Protein AF-A0A6A4B6F5-F1 (afdb_monomer)

Solvent-accessible surface area (backbone atoms only — not comparable to full-atom values): 7842 Å² total; per-residue (Å²): 131,63,64,69,76,72,48,56,75,64,60,43,50,49,46,20,50,76,76,64,70,46,60,62,89,76,58,49,63,67,54,46,49,52,52,54,53,56,70,57,46,68,92,73,78,66,59,68,63,50,56,57,59,50,69,72,48,59,42,55,79,86,51,89,52,69,65,61,27,50,53,51,41,48,51,55,49,47,58,55,30,48,78,68,56,31,47,69,60,34,64,77,74,31,28,50,55,53,48,50,50,55,55,67,18,41,56,59,68,70,54,26,51,54,51,55,54,51,58,69,37,78,90,39,50,57,63,37,70,54,62,74,85,129

Mean predicted aligned error: 8.37 Å

Organism: NCBI:txid129364

Sequence (134 aa):
MPVGACIESRTKRMVARYEFNTAPHLITEEQWIGYFMKANTPSHVDYASVDEAMKKLQMRTTWPEPESRMMNLQADLEAVLDQFNLTEVAFEHEQRRIVKYLANALAPASFKAAIATKLTLHENKRYKNEVVPF

pLDDT: mean 88.61, std 9.03, range [44.53, 96.56]

Foldseek 3Di:
DQLLVVDDPVRLQVCCCPVVVHGSVPQDSVNSVVVVVVVLDDPDQPVVVLVVLLLPQAFDPVDPDPVVSVVVSVVSNLVSCVVRSCNVVCLVPVLLVVVVSSLSRDDDPVVSVVVVVVCVDPVNVCNNVDPDDD

Structure (mmCIF, N/CA/C/O backbone):
data_AF-A0A6A4B6F5-F1
#
_entry.id   AF-A0A6A4B6F5-F1
#
loop_
_atom_site.group_PDB
_atom_site.id
_atom_site.type_symbol
_atom_site.label_atom_id
_atom_site.label_alt_id
_atom_site.label_comp_id
_atom_site.label_asym_id
_atom_site.label_entity_id
_atom_site.label_seq_id
_atom_site.pdbx_PDB_ins_code
_atom_site.Cartn_x
_atom_site.Cartn_y
_atom_site.Cartn_z
_atom_site.occupancy
_atom_site.B_iso_or_equiv
_atom_site.auth_seq_id
_atom_site.auth_comp_id
_atom_site.auth_asym_id
_atom_site.auth_atom_id
_atom_site.pdbx_PDB_model_num
ATOM 1 N N . MET A 1 1 ? 19.874 9.747 -12.572 1.00 76.00 1 MET A N 1
ATOM 2 C CA . MET A 1 1 ? 20.657 8.834 -13.434 1.00 76.00 1 MET A CA 1
ATOM 3 C C . MET A 1 1 ? 19.711 8.349 -14.517 1.00 76.00 1 MET A C 1
ATOM 5 O O . MET A 1 1 ? 18.611 7.973 -14.135 1.00 76.00 1 MET A O 1
ATOM 9 N N . PRO A 1 2 ? 20.053 8.439 -15.811 1.00 86.31 2 PRO A N 1
ATOM 10 C CA . PRO A 1 2 ? 19.132 8.025 -16.864 1.00 86.31 2 PRO A CA 1
ATOM 11 C C . PRO A 1 2 ? 18.906 6.511 -16.805 1.00 86.31 2 PRO A C 1
ATOM 13 O O . PRO A 1 2 ? 19.875 5.745 -16.823 1.00 86.31 2 PRO A O 1
ATOM 16 N N . VAL A 1 3 ? 17.642 6.092 -16.754 1.00 87.31 3 VAL A N 1
ATOM 17 C CA . VAL A 1 3 ? 17.169 4.704 -16.816 1.00 87.31 3 VAL A CA 1
ATOM 18 C C . VAL A 1 3 ? 17.846 3.998 -17.977 1.00 87.31 3 VAL A C 1
ATOM 20 O O . VAL A 1 3 ? 18.410 2.922 -17.793 1.00 87.31 3 VAL A O 1
ATOM 23 N N . GLY A 1 4 ? 17.914 4.650 -19.143 1.00 85.31 4 GLY A N 1
ATOM 24 C CA . GLY A 1 4 ? 18.593 4.119 -20.318 1.00 85.31 4 GLY A CA 1
ATOM 25 C C . GLY A 1 4 ? 20.042 3.671 -20.066 1.00 85.31 4 GLY A C 1
ATOM 26 O O . GLY A 1 4 ? 20.507 2.734 -20.719 1.00 85.31 4 GLY A O 1
ATOM 27 N N . ALA A 1 5 ? 20.772 4.321 -19.158 1.00 88.75 5 ALA A N 1
ATOM 28 C CA . ALA A 1 5 ? 22.157 3.979 -18.817 1.00 88.75 5 ALA A CA 1
ATOM 29 C C . ALA A 1 5 ? 22.271 2.925 -17.702 1.00 88.75 5 ALA A C 1
ATOM 31 O O . ALA A 1 5 ? 23.318 2.296 -17.574 1.00 88.75 5 ALA A O 1
ATOM 32 N N . CYS A 1 6 ? 21.207 2.712 -16.925 1.00 91.69 6 CYS A N 1
ATOM 33 C CA . CYS A 1 6 ? 21.144 1.697 -15.871 1.00 91.69 6 CYS A CA 1
ATOM 34 C C . CYS A 1 6 ? 20.791 0.298 -16.405 1.00 91.69 6 CYS A C 1
ATOM 36 O O . CYS A 1 6 ? 20.964 -0.692 -15.698 1.00 91.69 6 CYS A O 1
ATOM 38 N N . ILE A 1 7 ? 20.284 0.198 -17.638 1.00 91.00 7 ILE A N 1
ATOM 39 C CA . ILE A 1 7 ? 19.880 -1.077 -18.240 1.00 91.00 7 ILE A CA 1
ATOM 40 C C . ILE A 1 7 ? 21.107 -1.815 -18.783 1.00 91.00 7 ILE A C 1
ATOM 42 O O . ILE A 1 7 ? 21.879 -1.277 -19.579 1.00 91.00 7 ILE A O 1
ATOM 46 N N . GLU A 1 8 ? 21.232 -3.094 -18.435 1.00 94.88 8 GLU A N 1
ATOM 47 C CA . GLU A 1 8 ? 22.246 -3.980 -19.003 1.00 94.88 8 GLU A CA 1
ATOM 48 C C . GLU A 1 8 ? 22.195 -3.986 -20.546 1.00 94.88 8 GLU A C 1
ATOM 50 O O . GLU A 1 8 ? 21.131 -4.097 -21.160 1.00 94.88 8 GLU A O 1
ATOM 55 N N . SER A 1 9 ? 23.359 -3.932 -21.202 1.00 92.12 9 SER A N 1
ATOM 56 C CA . SER A 1 9 ? 23.473 -3.819 -22.668 1.00 92.12 9 SER A CA 1
ATOM 57 C C . SER A 1 9 ? 22.729 -4.910 -23.452 1.00 92.12 9 SER A C 1
ATOM 59 O O . SER A 1 9 ? 22.272 -4.672 -24.576 1.00 92.12 9 SER A O 1
ATOM 61 N N . ARG A 1 10 ? 22.612 -6.127 -22.904 1.00 93.69 10 ARG A N 1
ATOM 62 C CA . ARG A 1 10 ? 21.838 -7.212 -23.525 1.00 93.69 10 ARG A CA 1
ATOM 63 C C . ARG A 1 10 ? 20.339 -6.935 -23.438 1.00 93.69 10 ARG A C 1
ATOM 65 O O . ARG A 1 10 ? 19.677 -6.915 -24.475 1.00 93.69 10 ARG A O 1
ATOM 72 N N . THR A 1 11 ? 19.836 -6.663 -22.237 1.00 93.12 11 THR A N 1
ATOM 73 C CA . THR A 1 11 ? 18.430 -6.329 -21.971 1.00 93.12 11 THR A CA 1
ATOM 74 C C . THR A 1 11 ? 17.988 -5.117 -22.782 1.00 93.12 11 THR A C 1
ATOM 76 O O . THR A 1 11 ? 16.966 -5.175 -23.464 1.00 93.12 11 THR A O 1
ATOM 79 N N . LYS A 1 12 ? 18.817 -4.068 -22.836 1.00 93.62 12 LYS A N 1
ATOM 80 C CA . LYS A 1 12 ? 18.544 -2.856 -23.618 1.00 93.62 12 LYS A CA 1
ATOM 81 C C . LYS A 1 12 ? 18.355 -3.155 -25.110 1.00 93.62 12 LYS A C 1
ATOM 83 O O . LYS A 1 12 ? 17.434 -2.637 -25.732 1.00 93.62 12 LYS A O 1
ATOM 88 N N . ARG A 1 13 ? 19.192 -4.028 -25.689 1.00 93.75 13 ARG A N 1
ATOM 89 C CA . ARG A 1 13 ? 19.055 -4.467 -27.093 1.00 93.75 13 ARG A CA 1
ATOM 90 C C . ARG A 1 13 ? 17.818 -5.328 -27.326 1.00 93.75 13 ARG A C 1
ATOM 92 O O . ARG A 1 13 ? 17.195 -5.198 -28.376 1.00 93.75 13 ARG A O 1
ATOM 99 N N . MET A 1 14 ? 17.475 -6.200 -26.380 1.00 95.56 14 MET A N 1
ATOM 100 C CA . MET A 1 14 ? 16.291 -7.054 -26.494 1.00 95.56 14 MET A CA 1
ATOM 101 C C . MET A 1 14 ? 15.005 -6.230 -26.459 1.00 95.56 14 MET A C 1
ATOM 103 O O . MET A 1 14 ? 14.206 -6.346 -27.383 1.00 95.56 14 MET A O 1
ATOM 107 N N . VAL A 1 15 ? 14.849 -5.353 -25.466 1.00 93.94 15 VAL A N 1
ATOM 108 C CA . VAL A 1 15 ? 13.668 -4.484 -25.350 1.00 93.94 15 VAL A CA 1
ATOM 109 C C . VAL A 1 15 ? 13.544 -3.576 -26.575 1.00 93.94 15 VAL A C 1
ATOM 111 O O . VAL A 1 15 ? 12.482 -3.509 -27.185 1.00 93.94 15 VAL A O 1
ATOM 114 N N . ALA A 1 16 ? 14.641 -2.954 -27.024 1.00 93.94 16 ALA A N 1
ATOM 115 C CA . ALA A 1 16 ? 14.607 -2.095 -28.209 1.00 93.94 16 ALA A CA 1
ATOM 116 C C . ALA A 1 16 ? 14.112 -2.825 -29.470 1.00 93.94 16 ALA A C 1
ATOM 118 O O . ALA A 1 16 ? 13.322 -2.277 -30.239 1.00 93.94 16 ALA A O 1
ATOM 119 N N . ARG A 1 17 ? 14.540 -4.080 -29.660 1.00 95.12 17 ARG A N 1
ATOM 120 C CA . ARG A 1 17 ? 14.158 -4.895 -30.817 1.00 95.12 17 ARG A CA 1
ATOM 121 C C . ARG A 1 17 ? 12.721 -5.404 -30.736 1.00 95.12 17 ARG A C 1
ATOM 123 O O . ARG A 1 17 ? 12.027 -5.356 -31.743 1.00 95.12 17 ARG A O 1
ATOM 130 N N . TYR A 1 18 ? 12.313 -5.944 -29.591 1.00 94.88 18 TYR A N 1
ATOM 131 C CA . TYR A 1 18 ? 11.047 -6.674 -29.484 1.00 94.88 18 TYR A CA 1
ATOM 132 C C . TYR A 1 18 ? 9.867 -5.793 -29.069 1.00 94.88 18 TYR A C 1
ATOM 134 O O . TYR A 1 18 ? 8.756 -6.051 -29.514 1.00 94.88 18 TYR A O 1
ATOM 142 N N . GLU A 1 19 ? 10.106 -4.737 -28.290 1.00 93.44 19 GLU A N 1
ATOM 143 C CA . GLU A 1 19 ? 9.041 -3.875 -27.753 1.00 93.44 19 GLU A CA 1
ATOM 144 C C . GLU A 1 19 ? 8.892 -2.581 -28.559 1.00 93.44 19 GLU A C 1
ATOM 146 O O . GLU A 1 19 ? 7.784 -2.126 -28.824 1.00 93.44 19 GLU A O 1
ATOM 151 N N . PHE A 1 20 ? 10.013 -1.998 -28.997 1.00 92.19 20 PHE A N 1
ATOM 152 C CA . PHE A 1 20 ? 10.025 -0.720 -29.722 1.00 92.19 20 PHE A CA 1
ATOM 153 C C . PHE A 1 20 ? 10.297 -0.854 -31.224 1.00 92.19 20 PHE A C 1
ATOM 155 O O . PHE A 1 20 ? 10.179 0.130 -31.952 1.00 92.19 20 PHE A O 1
ATOM 162 N N . ASN A 1 21 ? 10.686 -2.047 -31.689 1.00 94.19 21 ASN A N 1
ATOM 163 C CA . ASN A 1 21 ? 11.081 -2.320 -33.073 1.00 94.19 21 ASN A CA 1
ATOM 164 C C . ASN A 1 21 ? 12.082 -1.284 -33.642 1.00 94.19 21 ASN A C 1
ATOM 166 O O . ASN A 1 21 ? 1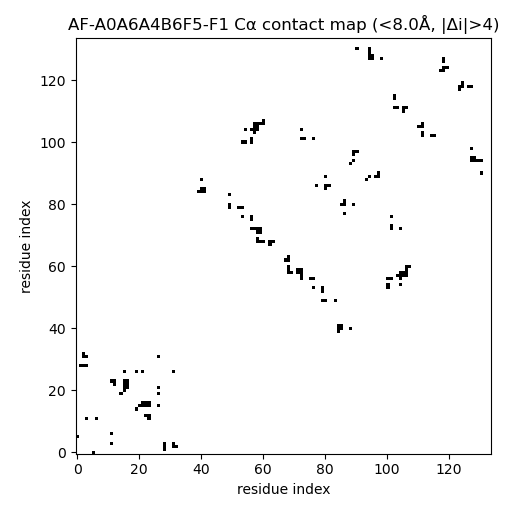1.962 -0.840 -34.783 1.00 94.19 21 ASN A O 1
ATOM 170 N N . THR A 1 22 ? 13.059 -0.861 -32.830 1.00 94.44 22 THR A N 1
ATOM 171 C CA . THR A 1 22 ? 14.025 0.194 -33.184 1.00 94.44 22 THR A CA 1
ATOM 172 C C . THR A 1 22 ? 15.412 -0.048 -32.573 1.00 94.44 22 THR A C 1
ATOM 174 O O . THR A 1 22 ? 15.640 -1.012 -31.838 1.00 94.44 22 THR A O 1
ATOM 177 N N . ALA A 1 23 ? 16.381 0.813 -32.895 1.00 92.94 23 ALA A N 1
ATOM 178 C CA . ALA A 1 23 ? 17.729 0.746 -32.339 1.00 92.94 23 ALA A CA 1
ATOM 179 C C . ALA A 1 23 ? 17.799 1.386 -30.933 1.00 92.94 23 ALA A C 1
ATOM 181 O O . ALA A 1 23 ? 17.199 2.436 -30.711 1.00 92.94 23 ALA A O 1
ATOM 182 N N . PRO A 1 24 ? 18.601 0.846 -29.992 1.00 90.06 24 PRO A N 1
ATOM 183 C CA . PRO A 1 24 ? 18.641 1.328 -28.604 1.00 90.06 24 PRO A CA 1
ATOM 184 C C . PRO A 1 24 ? 18.989 2.808 -28.402 1.00 90.06 24 PRO A C 1
ATOM 186 O O . PRO A 1 24 ? 18.648 3.365 -27.364 1.00 90.06 24 PRO A O 1
ATOM 189 N N . HIS A 1 25 ? 19.714 3.423 -29.341 1.00 90.69 25 HIS A N 1
ATOM 190 C CA . HIS A 1 25 ? 20.129 4.829 -29.275 1.00 90.69 25 HIS A CA 1
ATOM 191 C C . HIS A 1 25 ? 19.054 5.801 -29.787 1.00 90.69 25 HIS A C 1
ATOM 193 O O . HIS A 1 25 ? 19.206 7.004 -29.614 1.00 90.69 25 HIS A O 1
ATOM 199 N N . LEU A 1 26 ? 17.996 5.285 -30.422 1.00 93.81 26 LEU A N 1
ATOM 200 C CA . LEU A 1 26 ? 16.860 6.068 -30.916 1.00 93.81 26 LEU A CA 1
ATOM 201 C C . LEU A 1 26 ? 15.709 6.135 -29.904 1.00 93.81 26 LEU A C 1
ATOM 203 O O . LEU A 1 26 ? 14.765 6.887 -30.112 1.00 93.81 26 LEU A O 1
ATOM 207 N N . ILE A 1 27 ? 15.775 5.340 -28.833 1.00 93.56 27 ILE A N 1
ATOM 208 C CA . ILE A 1 27 ? 14.762 5.315 -27.779 1.00 93.56 27 ILE A CA 1
ATOM 209 C C . ILE A 1 27 ? 15.071 6.437 -26.797 1.00 93.56 27 ILE A C 1
ATOM 211 O O . ILE A 1 27 ? 16.168 6.471 -26.226 1.00 93.56 27 ILE A O 1
ATOM 215 N N . THR A 1 28 ? 14.112 7.342 -26.612 1.00 94.44 28 THR A N 1
ATOM 216 C CA . THR A 1 28 ? 14.258 8.471 -25.691 1.00 94.44 28 THR A CA 1
ATOM 217 C C . THR A 1 28 ? 14.218 8.006 -24.240 1.00 94.44 28 THR A C 1
ATOM 219 O O . THR A 1 28 ? 13.769 6.903 -23.918 1.00 94.44 28 THR A O 1
ATOM 222 N N . GLU A 1 29 ? 14.694 8.856 -23.338 1.00 93.38 29 GLU A N 1
ATOM 223 C CA . GLU A 1 29 ? 14.656 8.558 -21.910 1.00 93.38 29 GLU A CA 1
ATOM 224 C C . GLU 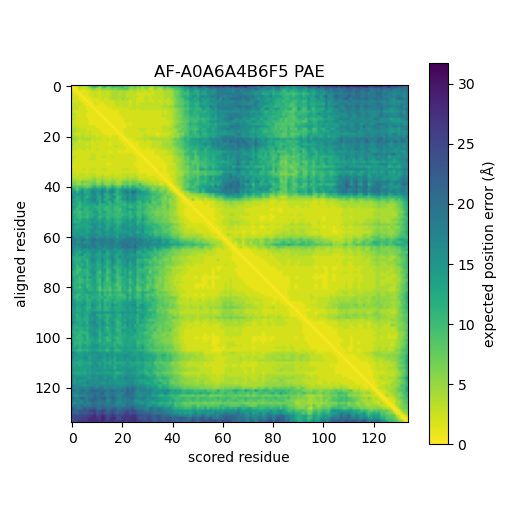A 1 29 ? 13.210 8.415 -21.407 1.00 93.38 29 GLU A C 1
ATOM 226 O O . GLU A 1 29 ? 12.914 7.495 -20.649 1.00 93.38 29 GLU A O 1
ATOM 231 N N . GLU A 1 30 ? 12.279 9.230 -21.908 1.00 93.19 30 GLU A N 1
ATOM 232 C CA . GLU A 1 30 ? 10.853 9.146 -21.570 1.00 93.19 30 GLU A CA 1
ATOM 233 C C . GLU A 1 30 ? 10.232 7.821 -22.021 1.00 93.19 30 GLU A C 1
ATOM 235 O O . GLU A 1 30 ? 9.393 7.258 -21.320 1.00 93.19 30 GLU A O 1
ATOM 240 N N . GLN A 1 31 ? 10.657 7.289 -23.169 1.00 93.12 31 GLN A N 1
ATOM 241 C CA . GLN A 1 31 ? 10.202 5.983 -23.646 1.00 93.12 31 GLN A CA 1
ATOM 242 C C . GLN A 1 31 ? 10.727 4.846 -22.765 1.00 93.12 31 GLN A C 1
ATOM 244 O O . GLN A 1 31 ? 9.971 3.924 -22.449 1.00 93.12 31 GLN A O 1
ATOM 249 N N . TRP A 1 32 ? 11.990 4.917 -22.329 1.00 93.50 32 TRP A N 1
ATOM 250 C CA . TRP A 1 32 ? 12.534 3.962 -21.362 1.00 93.50 32 TRP A CA 1
ATOM 251 C C . TRP A 1 32 ? 11.774 4.016 -20.039 1.00 93.50 32 TRP A C 1
ATOM 253 O O . TRP A 1 32 ? 11.338 2.973 -19.551 1.00 93.50 32 TRP A O 1
ATOM 263 N N . ILE A 1 33 ? 11.565 5.218 -19.497 1.00 91.00 33 ILE A N 1
ATOM 264 C CA . ILE A 1 33 ? 10.787 5.433 -18.274 1.00 91.00 33 ILE A CA 1
ATOM 265 C C . ILE A 1 33 ? 9.385 4.841 -18.439 1.00 91.00 33 ILE A C 1
ATOM 267 O O . ILE A 1 33 ? 8.986 3.998 -17.641 1.00 91.00 33 ILE A O 1
ATOM 271 N N . GLY A 1 34 ? 8.668 5.195 -19.508 1.00 90.69 34 GLY A N 1
ATOM 272 C CA . GLY A 1 34 ? 7.308 4.717 -19.753 1.00 90.69 34 GLY A CA 1
ATOM 273 C C . GLY A 1 34 ? 7.206 3.194 -19.860 1.00 90.69 34 GLY A C 1
ATOM 274 O O . GLY A 1 34 ? 6.286 2.601 -19.299 1.00 90.69 34 GLY A O 1
ATOM 275 N N . TYR A 1 35 ? 8.163 2.539 -20.524 1.00 89.88 35 TYR A N 1
ATOM 276 C CA . TYR A 1 35 ? 8.191 1.078 -20.626 1.00 89.88 35 TYR A CA 1
ATOM 277 C C . TYR A 1 35 ? 8.363 0.402 -19.264 1.00 89.88 35 TYR A C 1
ATOM 279 O O . TYR A 1 35 ? 7.589 -0.493 -18.920 1.00 89.88 35 TYR A O 1
ATOM 287 N N . PHE A 1 36 ? 9.335 0.847 -18.464 1.00 86.75 36 PHE A N 1
ATOM 288 C CA . PHE A 1 36 ? 9.566 0.258 -17.145 1.00 86.75 36 PHE A CA 1
ATOM 289 C C . PHE A 1 36 ? 8.466 0.613 -16.145 1.00 86.75 36 PHE A C 1
ATOM 291 O O . PHE A 1 36 ? 8.083 -0.245 -15.357 1.00 86.75 36 PHE A O 1
ATOM 298 N N . MET A 1 37 ? 7.896 1.819 -16.210 1.00 83.56 37 MET A N 1
ATOM 299 C CA . MET A 1 37 ? 6.737 2.185 -15.391 1.00 83.56 37 MET A CA 1
ATOM 300 C C . MET A 1 37 ? 5.528 1.309 -15.717 1.00 83.56 37 MET A C 1
ATOM 302 O O . MET A 1 37 ? 4.890 0.796 -14.803 1.00 83.56 37 MET A O 1
ATOM 306 N N . LYS A 1 38 ? 5.260 1.058 -17.004 1.00 81.06 38 LYS A N 1
ATOM 307 C CA . LYS A 1 38 ? 4.187 0.149 -17.425 1.00 81.06 38 LYS A CA 1
ATOM 308 C C . LYS A 1 38 ? 4.425 -1.282 -16.941 1.00 81.06 38 LYS A C 1
ATOM 310 O O . LYS A 1 38 ? 3.473 -1.947 -16.554 1.00 81.06 38 LYS A O 1
ATOM 315 N N . ALA A 1 39 ? 5.673 -1.750 -16.952 1.00 76.88 39 ALA A N 1
ATOM 316 C CA . ALA A 1 39 ? 6.033 -3.055 -16.397 1.00 76.88 39 ALA A CA 1
ATOM 317 C C . ALA A 1 39 ? 5.905 -3.106 -14.862 1.00 76.88 39 ALA A C 1
ATOM 319 O O . ALA A 1 39 ? 5.684 -4.180 -14.308 1.00 76.88 39 ALA A O 1
ATOM 320 N N . ASN A 1 40 ? 6.035 -1.961 -14.187 1.00 72.75 40 ASN A N 1
ATOM 321 C CA . ASN A 1 40 ? 5.867 -1.840 -12.742 1.00 72.75 40 ASN A CA 1
ATOM 322 C C . ASN A 1 40 ? 4.390 -1.781 -12.315 1.00 72.75 40 ASN A C 1
ATOM 324 O O . ASN A 1 40 ? 4.073 -2.040 -11.159 1.00 72.75 40 ASN A O 1
ATOM 328 N N . THR A 1 41 ? 3.473 -1.460 -13.233 1.00 67.88 41 THR A N 1
ATOM 329 C CA . THR A 1 41 ? 2.033 -1.548 -12.974 1.00 67.88 41 THR A CA 1
ATOM 330 C C . THR A 1 41 ? 1.578 -3.007 -13.093 1.00 67.88 41 THR A C 1
ATOM 332 O O . THR A 1 41 ? 1.750 -3.611 -14.156 1.00 67.88 41 THR A O 1
ATOM 335 N N . PRO A 1 42 ? 0.963 -3.602 -12.056 1.00 66.81 42 PRO A N 1
ATOM 336 C CA . PRO A 1 42 ? 0.456 -4.963 -12.163 1.00 66.81 42 PRO A CA 1
ATOM 337 C C . PRO A 1 42 ? -0.639 -5.037 -13.235 1.00 66.81 42 PRO A C 1
ATOM 339 O O . PRO A 1 42 ? -1.636 -4.321 -13.174 1.00 66.81 42 PRO A O 1
ATOM 342 N N . SER A 1 43 ? -0.478 -5.928 -14.215 1.00 69.12 43 SER A N 1
ATOM 343 C CA . SER A 1 43 ? -1.485 -6.163 -15.262 1.00 69.12 43 SER A CA 1
ATOM 344 C C . SER A 1 43 ? -2.738 -6.867 -14.732 1.00 69.12 43 SER A C 1
ATOM 346 O O . SER A 1 43 ? -3.824 -6.707 -15.285 1.00 69.12 43 SER A O 1
ATOM 348 N N . HIS A 1 44 ? -2.589 -7.627 -13.647 1.00 76.19 44 HIS A N 1
ATOM 349 C CA . HIS A 1 44 ? -3.669 -8.258 -12.905 1.00 76.19 44 HIS A CA 1
ATOM 350 C C . HIS A 1 44 ? -3.339 -8.219 -11.413 1.00 76.19 44 HIS A C 1
ATOM 352 O O . HIS A 1 44 ? -2.325 -8.768 -10.980 1.00 76.19 44 HIS A O 1
ATOM 358 N N . VAL A 1 45 ? -4.211 -7.596 -10.624 1.00 80.12 45 VAL A N 1
ATOM 359 C CA . VAL A 1 45 ? -4.079 -7.542 -9.168 1.00 80.12 45 VAL A CA 1
ATOM 360 C C . VAL A 1 45 ? -4.966 -8.615 -8.552 1.00 80.12 45 VAL A C 1
ATOM 362 O O . VAL A 1 45 ? -6.192 -8.535 -8.636 1.00 80.12 45 VAL A O 1
ATOM 365 N N . ASP A 1 46 ? -4.363 -9.615 -7.908 1.00 87.19 46 ASP A N 1
ATOM 366 C CA . ASP A 1 46 ? -5.118 -10.561 -7.086 1.00 87.19 46 ASP A CA 1
ATOM 367 C C . ASP A 1 46 ? -5.456 -9.932 -5.729 1.00 87.19 46 ASP A C 1
ATOM 369 O O . ASP A 1 46 ? -4.781 -10.136 -4.716 1.00 87.19 46 ASP A O 1
ATOM 373 N N . TYR A 1 47 ? -6.534 -9.150 -5.712 1.00 88.56 47 TYR A N 1
ATOM 374 C CA . TYR A 1 47 ? -7.012 -8.514 -4.491 1.00 88.56 47 TYR A CA 1
ATOM 375 C C . TYR A 1 47 ? -7.413 -9.514 -3.402 1.00 88.56 47 TYR A C 1
ATOM 377 O O . TYR A 1 47 ? -7.441 -9.111 -2.244 1.00 88.56 47 TYR A O 1
ATOM 385 N N . ALA A 1 48 ? -7.680 -10.789 -3.714 1.00 92.25 48 ALA A N 1
ATOM 386 C CA . ALA A 1 48 ? -7.979 -11.781 -2.681 1.00 92.25 48 ALA A CA 1
ATOM 387 C C . ALA A 1 48 ? -6.737 -12.078 -1.827 1.00 92.25 48 ALA A C 1
ATOM 389 O O . ALA A 1 48 ? -6.822 -12.114 -0.598 1.00 92.25 48 ALA A O 1
ATOM 390 N N . SER A 1 49 ? -5.572 -12.207 -2.467 1.00 92.69 49 SER A N 1
ATOM 391 C CA . SER A 1 49 ? -4.288 -12.353 -1.772 1.00 92.69 49 SER A CA 1
ATOM 392 C C . SER A 1 49 ? -3.924 -11.102 -0.961 1.00 92.69 49 SER A C 1
ATOM 394 O O . SER A 1 49 ? -3.437 -11.216 0.166 1.00 92.69 49 SER A O 1
ATOM 396 N N . VAL A 1 50 ? -4.223 -9.908 -1.487 1.00 93.50 50 VAL A N 1
ATOM 397 C CA . VAL A 1 50 ? -4.033 -8.639 -0.759 1.00 93.50 50 VAL A CA 1
ATOM 398 C C . VAL A 1 50 ? -4.958 -8.569 0.458 1.00 93.50 50 VAL A C 1
ATOM 400 O O . VAL A 1 50 ? -4.501 -8.272 1.560 1.00 93.50 50 VAL A O 1
ATOM 403 N N . ASP A 1 51 ? -6.248 -8.870 0.279 1.00 94.69 51 ASP A N 1
ATOM 404 C CA . ASP A 1 51 ? -7.250 -8.886 1.349 1.00 94.69 51 ASP A CA 1
ATOM 405 C C . ASP A 1 51 ? -6.827 -9.855 2.472 1.00 94.69 51 ASP A C 1
ATOM 407 O O . ASP A 1 51 ? -6.995 -9.541 3.652 1.00 94.69 51 ASP A O 1
ATOM 411 N N . GLU A 1 52 ? -6.243 -11.009 2.127 1.00 95.81 52 GLU A N 1
ATOM 412 C CA . GLU A 1 52 ? -5.726 -11.980 3.097 1.00 95.81 52 GLU A CA 1
ATOM 413 C C . GLU A 1 52 ? -4.503 -11.454 3.860 1.00 95.81 52 GLU A C 1
ATOM 415 O O . GLU A 1 52 ? -4.457 -11.546 5.089 1.00 95.81 52 GLU A O 1
ATOM 420 N N . ALA A 1 53 ? -3.533 -10.853 3.164 1.00 95.19 53 ALA A N 1
ATOM 421 C CA . ALA A 1 53 ? -2.363 -10.250 3.804 1.00 95.19 53 ALA A CA 1
ATOM 422 C C . ALA A 1 53 ? -2.765 -9.122 4.773 1.00 95.19 53 ALA A C 1
ATOM 424 O O . ALA A 1 53 ? -2.265 -9.051 5.899 1.00 95.19 53 ALA A O 1
ATOM 425 N N . MET A 1 54 ? -3.743 -8.305 4.377 1.00 96.25 54 MET A N 1
ATOM 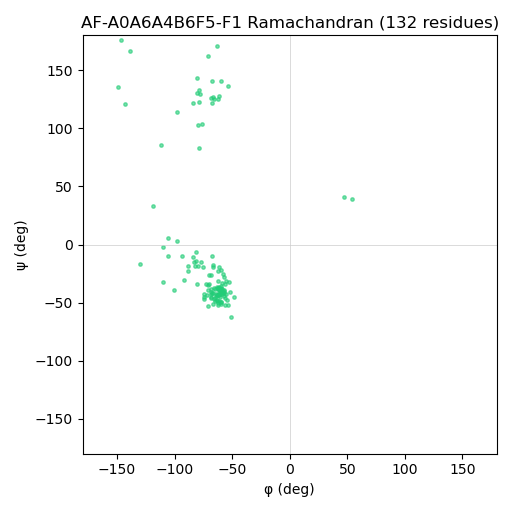426 C CA . MET A 1 54 ? -4.251 -7.175 5.159 1.00 96.25 54 MET A CA 1
ATOM 427 C C . MET A 1 54 ? -4.981 -7.582 6.440 1.00 96.25 54 MET A C 1
ATOM 429 O O . MET A 1 54 ? -5.082 -6.773 7.359 1.00 96.25 54 MET A O 1
ATOM 433 N N . LYS A 1 55 ? -5.446 -8.832 6.576 1.00 94.38 55 LYS A N 1
ATOM 434 C CA . LYS A 1 55 ? -6.031 -9.316 7.843 1.00 94.38 55 LYS A CA 1
ATOM 435 C C . LYS A 1 55 ? -5.038 -9.302 9.005 1.00 94.38 55 LYS A C 1
ATOM 437 O O . LYS A 1 55 ? -5.466 -9.281 10.156 1.00 94.38 55 LYS A O 1
ATOM 442 N N . LYS A 1 56 ? -3.733 -9.330 8.713 1.00 93.62 56 LYS A N 1
ATOM 443 C CA . LYS A 1 56 ? -2.664 -9.254 9.719 1.00 93.62 56 LYS A CA 1
ATOM 444 C C . LYS A 1 56 ? -2.378 -7.820 10.173 1.00 93.62 56 LYS A C 1
ATOM 446 O O . LYS A 1 56 ? -1.700 -7.643 11.180 1.00 93.62 56 LYS A O 1
ATOM 451 N N . LEU A 1 57 ? -2.874 -6.816 9.445 1.00 95.94 57 LEU A N 1
ATOM 452 C CA . LEU A 1 57 ? -2.699 -5.410 9.789 1.00 95.94 57 LEU A CA 1
ATOM 453 C C . LEU A 1 57 ? -3.446 -5.103 11.092 1.00 95.94 57 LEU A C 1
ATOM 455 O O . LEU A 1 57 ? -4.650 -5.344 11.207 1.00 95.94 57 LEU A O 1
ATOM 459 N N . GLN A 1 58 ? -2.736 -4.550 12.072 1.00 94.81 58 GLN A N 1
ATOM 460 C CA . GLN A 1 58 ? -3.310 -4.233 13.374 1.00 94.81 58 GLN A CA 1
ATOM 461 C C . GLN A 1 58 ? -2.628 -3.021 14.003 1.00 94.81 58 GLN A C 1
ATOM 463 O O . GLN A 1 58 ? -1.405 -2.926 14.055 1.00 94.81 58 GLN A O 1
ATOM 468 N N . MET A 1 59 ? -3.432 -2.118 14.561 1.00 95.44 59 MET A N 1
ATOM 469 C CA . MET A 1 59 ? -2.936 -0.957 15.285 1.00 95.44 59 MET A CA 1
ATOM 470 C C . MET A 1 59 ? -2.264 -1.374 16.599 1.00 95.44 59 MET A C 1
ATOM 472 O O . MET A 1 59 ? -2.880 -2.026 17.450 1.00 95.44 59 MET A O 1
ATOM 476 N N . ARG A 1 60 ? -1.016 -0.946 16.807 1.00 93.44 60 ARG A N 1
ATOM 477 C CA . ARG A 1 60 ? -0.273 -1.217 18.045 1.00 93.44 60 ARG A CA 1
ATOM 478 C C . ARG A 1 60 ? -0.751 -0.313 19.174 1.00 93.44 60 ARG A C 1
ATOM 480 O O . ARG A 1 60 ? -0.401 0.855 19.237 1.00 93.44 60 ARG A O 1
ATOM 487 N N . THR A 1 61 ? -1.535 -0.840 20.109 1.00 91.25 61 THR A N 1
ATOM 488 C CA . THR A 1 61 ? -2.068 -0.045 21.234 1.00 91.25 61 THR A CA 1
ATOM 489 C C . THR A 1 61 ? -1.085 0.149 22.387 1.00 91.25 61 THR A C 1
ATOM 491 O O . THR A 1 61 ? -1.407 0.864 23.328 1.00 91.25 61 THR A O 1
ATOM 494 N N . THR A 1 62 ? 0.080 -0.500 22.346 1.00 90.75 62 THR A N 1
ATOM 495 C CA . THR A 1 62 ? 1.105 -0.420 23.398 1.00 90.75 62 THR A CA 1
ATOM 496 C C . THR A 1 62 ? 1.882 0.893 23.376 1.00 90.75 62 THR A C 1
ATOM 498 O O . THR A 1 62 ? 2.509 1.236 24.373 1.00 90.75 62 THR A O 1
ATOM 501 N N . TRP A 1 63 ? 1.854 1.619 22.256 1.00 87.00 63 TRP A N 1
ATOM 502 C CA . TRP A 1 63 ? 2.534 2.902 22.120 1.00 87.00 63 TRP A CA 1
ATOM 503 C C . TRP A 1 63 ? 1.705 4.013 22.786 1.00 87.00 63 TRP A C 1
ATOM 505 O O . TRP A 1 63 ? 0.490 4.070 22.559 1.00 87.00 63 TRP A O 1
ATOM 515 N N . PRO A 1 64 ? 2.325 4.885 23.601 1.00 83.50 64 PRO A N 1
ATOM 516 C CA . PRO A 1 64 ? 1.596 5.903 24.350 1.00 83.50 64 PRO A CA 1
ATOM 517 C C . PRO A 1 64 ? 0.988 6.977 23.438 1.00 83.50 64 PRO A C 1
ATOM 519 O O . PRO A 1 64 ? -0.192 7.319 23.574 1.00 83.50 64 PRO A O 1
ATOM 522 N N . GLU A 1 65 ? 1.756 7.479 22.472 1.00 92.12 65 GLU A N 1
ATOM 523 C CA . GLU A 1 65 ? 1.349 8.602 21.630 1.00 92.12 65 GLU A CA 1
ATOM 524 C C . GLU A 1 65 ? 0.361 8.160 20.529 1.00 92.12 65 GLU A C 1
ATOM 526 O O . GLU A 1 65 ? 0.608 7.182 19.813 1.00 92.12 65 GLU A O 1
ATOM 531 N N . PRO A 1 66 ? -0.790 8.840 20.365 1.00 88.81 66 PRO A N 1
ATOM 532 C CA . PRO A 1 66 ? -1.725 8.590 19.264 1.00 88.81 66 PRO A CA 1
ATOM 533 C C . PRO A 1 66 ? -1.086 8.699 17.874 1.00 88.81 66 PRO A C 1
ATOM 535 O O . PRO A 1 66 ? -1.338 7.850 17.019 1.00 88.81 66 PRO A O 1
ATOM 538 N N . GLU A 1 67 ? -0.245 9.706 17.658 1.00 90.62 67 GLU A N 1
ATOM 539 C CA . GLU A 1 67 ? 0.397 9.993 16.374 1.00 90.62 67 GLU A CA 1
ATOM 540 C C . GLU A 1 67 ? 1.305 8.837 15.962 1.00 90.62 67 GLU A C 1
ATOM 542 O O . GLU A 1 67 ? 1.186 8.310 14.858 1.00 90.62 67 GLU A O 1
ATOM 547 N N . SER A 1 68 ? 2.137 8.367 16.890 1.00 92.69 68 SER A N 1
ATOM 548 C CA . SER A 1 68 ? 3.056 7.257 16.658 1.00 92.69 68 SER A CA 1
ATOM 549 C C . SER A 1 68 ? 2.306 5.961 16.314 1.00 92.69 68 SER A C 1
ATOM 551 O O . SER A 1 68 ? 2.743 5.203 15.446 1.00 92.69 68 SER A O 1
ATOM 553 N N . ARG A 1 69 ? 1.138 5.716 16.930 1.00 93.56 69 ARG A N 1
ATOM 554 C CA . ARG A 1 69 ? 0.274 4.563 16.603 1.00 93.56 69 ARG A CA 1
ATOM 555 C C . ARG A 1 69 ? -0.270 4.627 15.181 1.00 93.56 69 ARG A C 1
ATOM 557 O O . ARG A 1 69 ? -0.295 3.606 14.497 1.00 93.56 69 ARG A O 1
ATOM 564 N N . MET A 1 70 ? -0.700 5.810 14.750 1.00 92.75 70 MET A N 1
ATOM 565 C CA . MET A 1 70 ? -1.233 6.020 13.405 1.00 92.75 70 MET A CA 1
ATOM 566 C C . MET A 1 70 ? -0.135 5.957 12.343 1.00 92.75 70 MET A C 1
ATOM 568 O O . MET A 1 70 ? -0.321 5.272 11.341 1.00 92.75 70 MET A O 1
ATOM 572 N N . MET A 1 71 ? 1.019 6.587 12.585 1.00 92.50 71 MET A N 1
ATOM 573 C CA . MET A 1 71 ? 2.168 6.532 11.673 1.00 92.50 71 MET A CA 1
ATOM 574 C C . MET A 1 71 ? 2.667 5.099 11.484 1.00 92.50 71 MET A C 1
ATOM 576 O O . MET A 1 71 ? 2.924 4.685 10.358 1.00 92.50 71 MET A O 1
ATOM 580 N N . ASN A 1 72 ? 2.759 4.310 12.561 1.00 94.31 72 ASN A N 1
ATOM 581 C CA . ASN A 1 72 ? 3.155 2.910 12.429 1.00 94.31 72 ASN A CA 1
ATOM 582 C C . ASN A 1 72 ? 2.101 2.081 11.682 1.00 94.31 72 ASN A C 1
ATOM 584 O O . ASN A 1 72 ? 2.470 1.288 10.825 1.00 94.31 72 ASN A O 1
ATOM 588 N N . LEU A 1 73 ? 0.808 2.288 11.952 1.00 95.31 73 LEU A N 1
ATOM 589 C CA . LEU A 1 73 ? -0.252 1.591 11.222 1.00 95.31 73 LEU A CA 1
ATOM 590 C C . LEU A 1 73 ? -0.228 1.917 9.719 1.00 95.31 73 LEU A C 1
ATOM 592 O O . LEU A 1 73 ? -0.455 1.032 8.896 1.00 95.31 73 LEU A O 1
ATOM 596 N N . GLN A 1 74 ? 0.043 3.173 9.364 1.00 93.69 74 GLN A N 1
ATOM 597 C CA . GLN A 1 74 ? 0.197 3.593 7.975 1.00 93.69 74 GLN A CA 1
ATOM 598 C C . GLN A 1 74 ? 1.433 2.953 7.329 1.00 93.69 74 GLN A C 1
ATOM 600 O O . GLN A 1 74 ? 1.317 2.387 6.247 1.00 93.69 74 GLN A O 1
ATOM 605 N N . ALA A 1 75 ? 2.583 2.973 8.006 1.00 94.56 75 ALA A N 1
ATOM 606 C CA . ALA A 1 75 ? 3.793 2.327 7.505 1.00 94.56 75 ALA A CA 1
ATOM 607 C C . ALA A 1 75 ? 3.593 0.813 7.301 1.00 94.56 75 ALA A C 1
ATOM 609 O O . ALA A 1 75 ? 4.025 0.263 6.292 1.00 94.56 75 ALA A O 1
ATOM 610 N N . ASP A 1 76 ? 2.890 0.145 8.222 1.00 96.25 76 ASP A N 1
ATOM 611 C CA . ASP A 1 76 ? 2.565 -1.278 8.104 1.00 96.25 76 ASP A 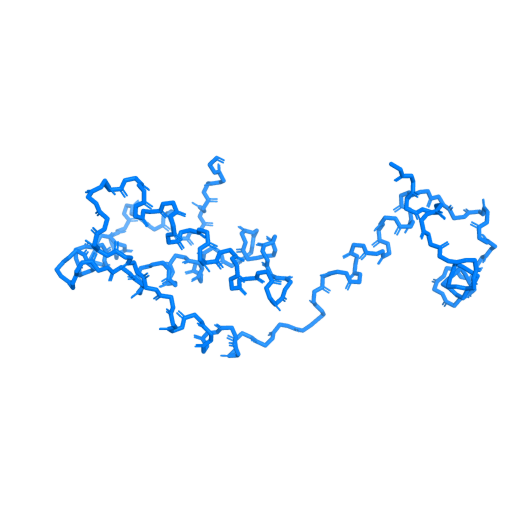CA 1
ATOM 612 C C . ASP A 1 76 ? 1.609 -1.538 6.915 1.00 96.25 76 ASP A C 1
ATOM 614 O O . ASP A 1 76 ? 1.771 -2.532 6.208 1.00 96.25 76 ASP A O 1
ATOM 618 N N . LEU A 1 77 ? 0.641 -0.647 6.648 1.00 95.88 77 LEU A N 1
ATOM 619 C CA . LEU A 1 77 ? -0.228 -0.719 5.463 1.00 95.88 77 LEU A CA 1
ATOM 620 C C . LEU A 1 77 ? 0.587 -0.591 4.167 1.00 95.88 77 LEU A C 1
ATOM 622 O O . LEU A 1 77 ? 0.437 -1.421 3.268 1.00 95.88 77 LEU A O 1
ATOM 626 N N . GLU A 1 78 ? 1.422 0.444 4.067 1.00 94.56 78 GLU A N 1
ATOM 627 C CA . GLU A 1 78 ? 2.265 0.706 2.894 1.00 94.56 78 GLU A CA 1
ATOM 628 C C . GLU A 1 78 ? 3.222 -0.461 2.639 1.00 94.56 78 GLU A C 1
ATOM 630 O O . GLU A 1 78 ? 3.318 -0.930 1.510 1.00 94.56 78 GLU A O 1
ATOM 635 N N . ALA A 1 79 ? 3.828 -1.024 3.690 1.00 95.38 79 ALA A N 1
ATOM 636 C CA . ALA A 1 79 ? 4.697 -2.193 3.580 1.00 95.38 79 ALA A CA 1
ATOM 637 C C . ALA A 1 79 ? 3.971 -3.444 3.055 1.00 95.38 79 ALA A C 1
ATOM 639 O O . ALA A 1 79 ? 4.593 -4.281 2.399 1.00 95.38 79 ALA A O 1
ATOM 640 N N . VAL A 1 80 ? 2.672 -3.605 3.338 1.00 94.94 80 VAL A N 1
ATOM 641 C CA . VAL A 1 80 ? 1.876 -4.685 2.735 1.00 94.94 80 VAL A CA 1
ATOM 642 C C . VAL A 1 80 ? 1.575 -4.366 1.273 1.00 94.94 80 VAL A C 1
ATOM 644 O O . VAL A 1 80 ? 1.742 -5.246 0.440 1.00 94.94 80 VAL A O 1
ATOM 647 N N . LEU A 1 81 ? 1.157 -3.142 0.936 1.00 93.12 81 LEU A N 1
ATOM 648 C CA . LEU A 1 81 ? 0.866 -2.757 -0.455 1.00 93.12 81 LEU A CA 1
ATOM 649 C C . LEU A 1 81 ? 2.099 -2.863 -1.363 1.00 93.12 81 LEU A C 1
ATOM 651 O O . LEU A 1 81 ? 1.978 -3.327 -2.499 1.00 93.12 81 LEU A O 1
ATOM 655 N N . ASP A 1 82 ? 3.270 -2.495 -0.851 1.00 91.81 82 ASP A N 1
ATOM 656 C CA . ASP A 1 82 ? 4.547 -2.546 -1.562 1.00 91.81 82 ASP A CA 1
ATOM 657 C C . ASP A 1 82 ? 4.932 -3.981 -1.954 1.00 91.81 82 ASP A C 1
ATOM 659 O O . ASP A 1 82 ? 5.348 -4.223 -3.082 1.00 91.81 82 ASP A O 1
ATOM 663 N N . GLN A 1 83 ? 4.646 -4.976 -1.102 1.00 91.62 83 GLN A N 1
ATOM 664 C CA . GLN A 1 83 ? 4.859 -6.398 -1.430 1.00 91.62 83 GLN A CA 1
ATOM 665 C C . GLN A 1 83 ? 4.063 -6.871 -2.656 1.00 91.62 83 GLN A C 1
ATOM 667 O O . GLN A 1 83 ? 4.424 -7.874 -3.272 1.00 91.62 83 GLN A O 1
ATOM 672 N N . PHE A 1 84 ? 2.985 -6.167 -3.008 1.00 89.75 84 PHE A N 1
ATOM 673 C CA . PHE A 1 84 ? 2.165 -6.447 -4.186 1.00 89.75 84 PHE A CA 1
ATOM 674 C C . PHE A 1 84 ? 2.387 -5.436 -5.323 1.00 89.75 84 PHE A C 1
ATOM 676 O O . PHE A 1 84 ? 1.681 -5.509 -6.330 1.00 89.75 84 PHE A O 1
ATOM 683 N N . ASN A 1 85 ? 3.344 -4.508 -5.189 1.00 87.50 85 ASN A N 1
ATOM 684 C CA . ASN A 1 85 ? 3.549 -3.369 -6.092 1.00 87.50 85 ASN A CA 1
ATOM 685 C C . ASN A 1 85 ? 2.272 -2.523 -6.279 1.00 87.50 85 ASN A C 1
ATOM 687 O O . ASN A 1 85 ? 1.952 -2.087 -7.386 1.00 87.50 85 ASN A O 1
ATOM 691 N N . LEU A 1 86 ? 1.505 -2.327 -5.200 1.00 89.00 86 LEU A N 1
ATOM 692 C CA . LEU A 1 86 ? 0.201 -1.655 -5.238 1.00 89.00 86 LEU A CA 1
ATOM 693 C C . LEU A 1 86 ? 0.173 -0.283 -4.589 1.00 89.00 86 LEU A C 1
ATOM 695 O O . LEU A 1 86 ? -0.891 0.322 -4.611 1.00 89.00 86 LEU A O 1
ATOM 699 N N . THR A 1 87 ? 1.270 0.206 -4.012 1.00 87.00 87 THR A N 1
ATOM 700 C CA . THR A 1 87 ? 1.273 1.453 -3.233 1.00 87.00 87 THR A CA 1
ATOM 701 C C . THR A 1 87 ? 0.623 2.598 -4.016 1.00 87.00 87 THR A C 1
ATOM 703 O O . THR A 1 87 ? -0.467 3.031 -3.653 1.00 87.00 87 THR A O 1
ATOM 706 N N . GLU A 1 88 ? 1.193 2.989 -5.156 1.00 83.38 88 GLU A N 1
ATOM 707 C CA . GLU A 1 88 ? 0.668 4.085 -5.989 1.00 83.38 88 GLU A CA 1
ATOM 708 C C . GLU A 1 88 ? -0.767 3.821 -6.481 1.00 83.38 88 GLU A C 1
ATOM 710 O O . GLU A 1 88 ? -1.679 4.615 -6.249 1.00 83.38 88 GLU A O 1
ATOM 715 N N . VAL A 1 89 ? -1.004 2.647 -7.081 1.00 84.31 89 VAL A N 1
ATOM 716 C CA . VAL A 1 89 ? -2.314 2.270 -7.647 1.00 84.31 89 VAL A CA 1
ATOM 717 C C . VAL A 1 89 ? -3.410 2.297 -6.582 1.00 84.31 89 VAL A C 1
ATOM 719 O O . VAL A 1 89 ? -4.542 2.706 -6.848 1.00 84.31 89 VAL A O 1
ATOM 722 N N . ALA A 1 90 ? -3.097 1.864 -5.362 1.00 86.69 90 ALA A N 1
ATOM 723 C CA . ALA A 1 90 ? -4.077 1.806 -4.298 1.00 86.69 90 ALA A CA 1
ATOM 724 C C . ALA A 1 90 ? -4.471 3.204 -3.805 1.00 86.69 90 ALA A C 1
ATOM 726 O O . ALA A 1 90 ? -5.655 3.437 -3.545 1.00 86.69 90 ALA A O 1
ATOM 727 N N . PHE A 1 91 ? -3.515 4.132 -3.702 1.00 85.44 91 PHE A N 1
ATOM 728 C CA . PHE A 1 91 ? -3.794 5.517 -3.309 1.00 85.44 91 PHE A CA 1
ATOM 729 C C . PHE A 1 91 ? -4.548 6.291 -4.397 1.00 85.44 91 PHE A C 1
ATOM 731 O O . PHE A 1 91 ? -5.423 7.097 -4.0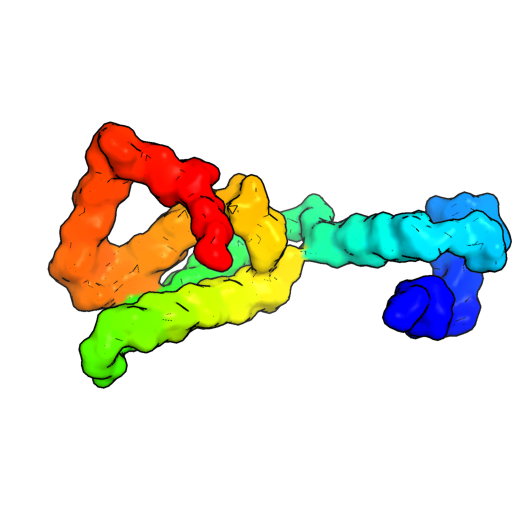69 1.00 85.44 91 PHE A O 1
ATOM 738 N N . GLU A 1 92 ? -4.281 6.012 -5.674 1.00 84.38 92 GLU A N 1
ATOM 739 C CA . GLU A 1 92 ? -4.951 6.682 -6.795 1.00 84.38 92 GLU A CA 1
ATOM 740 C C . GLU A 1 92 ? -6.342 6.115 -7.113 1.00 84.38 92 GLU A C 1
ATOM 742 O O . GLU A 1 92 ? -7.235 6.866 -7.524 1.00 84.38 92 GLU A O 1
ATOM 747 N N . HIS A 1 93 ? -6.553 4.807 -6.943 1.00 84.12 93 HIS A N 1
ATOM 748 C CA . HIS A 1 93 ? -7.749 4.132 -7.470 1.00 84.12 93 HIS A CA 1
ATOM 749 C C . HIS A 1 93 ? -8.499 3.248 -6.463 1.00 84.12 93 HIS A C 1
ATOM 751 O O . HIS A 1 93 ? -9.669 2.935 -6.683 1.00 84.12 93 HIS A O 1
ATOM 757 N N . GLU A 1 94 ? -7.883 2.865 -5.341 1.00 88.00 94 GLU A N 1
ATOM 758 C CA . GLU A 1 94 ? -8.473 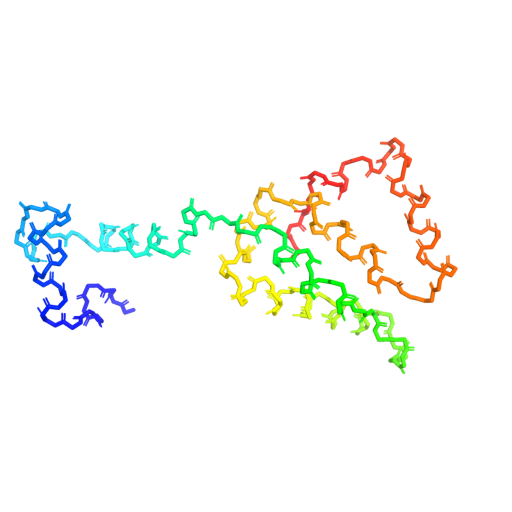1.947 -4.354 1.00 88.00 94 GLU A CA 1
ATOM 759 C C . GLU A 1 94 ? -8.643 2.595 -2.967 1.00 88.00 94 GLU A C 1
ATOM 761 O O . GLU A 1 94 ? -8.594 1.918 -1.933 1.00 88.00 94 GLU A O 1
ATOM 766 N N . GLN A 1 95 ? -8.923 3.903 -2.913 1.00 88.25 95 GLN A N 1
ATOM 767 C CA . GLN A 1 95 ? -9.070 4.659 -1.659 1.00 88.25 95 GLN A CA 1
ATOM 768 C C . GLN A 1 95 ? -10.066 4.006 -0.689 1.00 88.25 95 GLN A C 1
ATOM 770 O O . GLN A 1 95 ? -9.813 3.882 0.511 1.00 88.25 95 GLN A O 1
ATOM 775 N N . ARG A 1 96 ? -11.194 3.504 -1.209 1.00 89.12 96 ARG A N 1
ATOM 776 C CA . ARG A 1 96 ? -12.214 2.810 -0.400 1.00 89.12 96 ARG A CA 1
ATOM 777 C C . ARG A 1 96 ? -11.662 1.574 0.294 1.00 89.12 96 ARG A C 1
ATOM 779 O O . ARG A 1 96 ? -12.069 1.262 1.416 1.00 89.12 96 ARG A O 1
ATOM 786 N N . ARG A 1 97 ? -10.780 0.851 -0.391 1.00 91.75 97 ARG A N 1
ATOM 787 C CA . ARG A 1 97 ? -10.168 -0.379 0.097 1.00 91.75 97 ARG A CA 1
ATOM 788 C C . ARG A 1 97 ? -9.115 -0.058 1.154 1.00 91.75 97 ARG A C 1
ATOM 790 O O 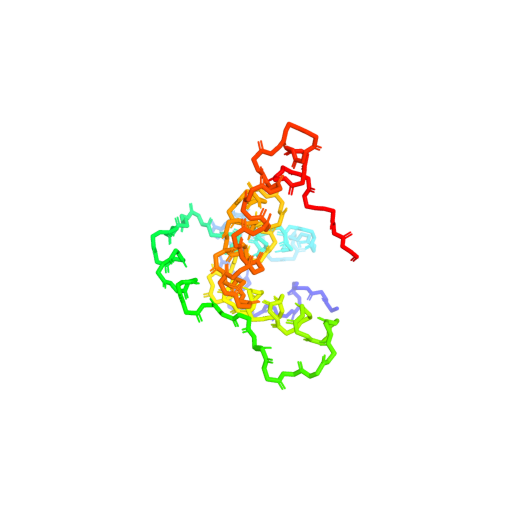. ARG A 1 97 ? -9.160 -0.669 2.218 1.00 91.75 97 ARG A O 1
ATOM 797 N N . ILE A 1 98 ? -8.297 0.974 0.932 1.00 92.56 98 ILE A N 1
ATOM 798 C CA . ILE A 1 98 ? -7.372 1.521 1.941 1.00 92.56 98 ILE A CA 1
ATOM 799 C C . ILE A 1 98 ? -8.124 1.879 3.227 1.00 92.56 98 ILE A C 1
ATOM 801 O O . ILE A 1 98 ? -7.789 1.389 4.307 1.00 92.56 98 ILE A O 1
ATOM 805 N N . VAL A 1 99 ? -9.199 2.666 3.117 1.00 92.12 99 VAL A N 1
ATOM 806 C CA . VAL A 1 99 ? -10.004 3.077 4.279 1.00 92.12 99 VAL A CA 1
ATOM 807 C C . VAL A 1 99 ? -10.601 1.867 4.996 1.00 92.12 99 VAL A C 1
ATOM 809 O O . VAL A 1 99 ? -10.634 1.832 6.227 1.00 92.12 99 VAL A O 1
ATOM 812 N N . LYS A 1 100 ? -11.045 0.847 4.251 1.00 93.06 100 LYS A N 1
ATOM 813 C CA . LYS A 1 100 ? -11.557 -0.403 4.826 1.00 93.06 100 LYS A CA 1
ATOM 814 C C . LYS A 1 100 ? -10.470 -1.168 5.587 1.00 93.06 100 LYS A C 1
ATOM 816 O O . LYS A 1 100 ? -10.750 -1.642 6.688 1.00 93.06 100 LYS A O 1
ATOM 821 N N . TYR A 1 101 ? -9.261 -1.288 5.039 1.00 95.44 101 TYR A N 1
ATOM 822 C CA . TYR A 1 101 ? -8.142 -1.954 5.712 1.00 95.44 101 TYR A CA 1
ATOM 823 C C . TYR A 1 101 ? -7.763 -1.241 7.006 1.00 95.44 101 TYR A C 1
ATOM 825 O O . TYR A 1 101 ? -7.748 -1.873 8.064 1.00 95.44 101 TYR A O 1
ATOM 833 N N . LEU A 1 102 ? -7.576 0.080 6.950 1.00 94.88 102 LEU A N 1
ATOM 834 C CA . LEU A 1 102 ? -7.248 0.884 8.126 1.00 94.88 102 LEU A CA 1
ATOM 835 C C . LEU A 1 102 ? -8.335 0.776 9.197 1.00 94.88 102 LEU A C 1
ATOM 837 O O . LEU A 1 102 ? -8.027 0.449 10.340 1.00 94.88 102 LEU A O 1
ATOM 841 N N . ALA A 1 103 ? -9.610 0.955 8.833 1.00 94.06 103 ALA A N 1
ATOM 842 C CA . ALA A 1 103 ? -10.730 0.836 9.769 1.00 94.06 103 ALA A CA 1
ATOM 843 C C . ALA A 1 103 ? -10.812 -0.556 10.420 1.00 94.06 103 ALA A C 1
ATOM 845 O O . ALA A 1 103 ? -11.171 -0.678 11.593 1.00 94.06 103 ALA A O 1
ATOM 846 N N . ASN A 1 104 ? -10.470 -1.614 9.681 1.00 95.56 104 ASN A N 1
ATOM 847 C CA . ASN A 1 104 ? -10.454 -2.975 10.206 1.00 95.56 104 ASN A CA 1
ATOM 848 C C . ASN A 1 104 ? -9.294 -3.233 11.169 1.00 95.56 104 ASN A C 1
ATOM 850 O O . ASN A 1 104 ? -9.491 -3.974 12.136 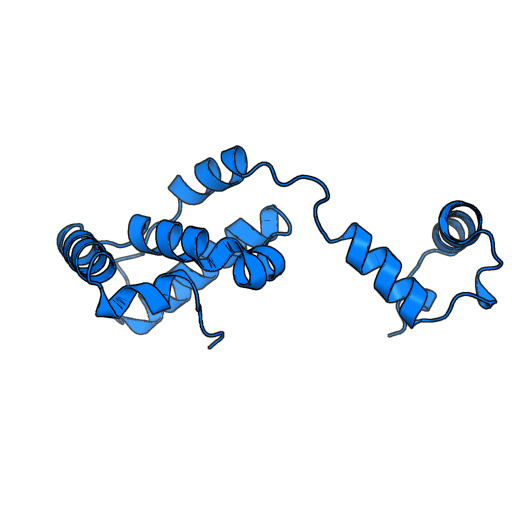1.00 95.56 104 ASN A O 1
ATOM 854 N N . ALA A 1 105 ? -8.143 -2.612 10.931 1.00 96.56 105 ALA A N 1
ATOM 855 C CA . ALA A 1 105 ? -6.950 -2.740 11.757 1.00 96.56 105 ALA A CA 1
ATOM 856 C C . ALA A 1 105 ? -7.015 -1.933 13.066 1.00 96.56 105 ALA A C 1
ATOM 858 O O . ALA A 1 105 ? -6.214 -2.170 13.972 1.00 96.56 105 ALA A O 1
ATOM 859 N N . LEU A 1 106 ? -7.960 -0.991 13.191 1.00 96.06 106 LEU A N 1
ATOM 860 C CA . LEU A 1 106 ? -8.100 -0.167 14.390 1.00 96.06 106 LEU A CA 1
ATOM 861 C C . LEU A 1 106 ? -8.363 -1.003 15.645 1.00 96.06 106 LEU A C 1
ATOM 863 O O . LEU A 1 106 ? -9.161 -1.941 15.670 1.00 96.06 106 LEU A O 1
ATOM 867 N N . ALA A 1 107 ? -7.737 -0.569 16.728 1.00 93.31 107 ALA A N 1
ATOM 868 C CA . ALA A 1 107 ? -7.949 -1.063 18.077 1.00 93.31 107 ALA A CA 1
ATOM 869 C C . ALA A 1 107 ? -7.968 0.137 19.045 1.00 93.31 107 ALA A C 1
ATOM 871 O O . ALA A 1 107 ? -7.590 1.235 18.657 1.00 93.31 107 ALA A O 1
ATOM 872 N N . PRO A 1 108 ? -8.415 -0.004 20.299 1.00 92.94 108 PRO A N 1
ATOM 873 C CA . PRO A 1 108 ? -9.228 -1.105 20.806 1.00 92.94 108 PRO A CA 1
ATOM 874 C C . PRO A 1 108 ? -10.606 -1.166 20.117 1.00 92.94 108 PRO A C 1
ATOM 876 O O . PRO A 1 108 ? -10.996 -0.263 19.376 1.00 92.94 108 PRO A O 1
ATOM 879 N N . ALA A 1 109 ? -11.365 -2.239 20.364 1.00 93.12 109 ALA A N 1
ATOM 880 C CA . ALA A 1 109 ? -12.637 -2.506 19.681 1.00 93.12 109 ALA A CA 1
ATOM 881 C C . ALA A 1 109 ? -13.671 -1.369 19.814 1.00 93.12 109 ALA A C 1
ATOM 883 O O . ALA A 1 109 ? -14.410 -1.101 18.868 1.00 93.12 109 ALA A O 1
ATOM 884 N N . SER A 1 110 ? -13.694 -0.661 20.948 1.00 93.06 110 SER A N 1
ATOM 885 C CA . SER A 1 110 ? -14.560 0.506 21.161 1.00 93.06 110 SER A CA 1
ATOM 886 C C . SER A 1 110 ? -14.228 1.659 20.209 1.00 93.06 110 SER A C 1
ATOM 888 O O . SER A 1 110 ? -15.130 2.246 19.611 1.00 93.06 110 SER A O 1
ATOM 890 N N . PHE A 1 111 ? -12.938 1.947 20.012 1.00 92.94 111 PHE A N 1
ATOM 891 C CA . PHE A 1 111 ? -12.479 2.960 19.064 1.00 92.94 111 PHE A CA 1
ATOM 892 C C . PHE A 1 111 ? -12.813 2.559 17.626 1.00 92.94 111 PHE A C 1
ATOM 894 O O . PHE A 1 111 ? -13.402 3.346 16.884 1.00 92.94 111 PHE A O 1
ATOM 901 N N . LYS A 1 112 ? -12.535 1.302 17.261 1.00 94.50 112 LYS A N 1
ATOM 902 C CA . LYS A 1 112 ? -12.905 0.742 15.955 1.00 94.50 112 LYS A CA 1
ATOM 903 C C . LYS A 1 112 ? -14.400 0.893 15.668 1.00 94.50 112 LYS A C 1
ATOM 905 O O . LYS A 1 112 ? -14.766 1.357 14.591 1.00 94.50 112 LYS A O 1
ATOM 910 N N . ALA A 1 113 ? -15.261 0.546 16.625 1.00 93.94 113 ALA A N 1
ATOM 911 C CA . ALA A 1 113 ? -16.709 0.672 16.476 1.00 93.94 113 ALA A CA 1
ATOM 912 C C . ALA A 1 113 ? -17.144 2.134 16.279 1.00 93.94 113 ALA A C 1
ATOM 914 O O . ALA A 1 113 ? -17.954 2.421 15.399 1.00 93.94 113 ALA A O 1
ATOM 915 N N . ALA A 1 114 ? -16.566 3.070 17.037 1.00 94.44 114 ALA A N 1
ATOM 916 C CA . ALA A 1 114 ? -16.860 4.493 16.889 1.00 94.44 114 ALA A CA 1
ATOM 917 C C . ALA A 1 114 ? -16.484 5.023 15.494 1.00 94.44 114 ALA A C 1
ATOM 919 O O . ALA A 1 114 ? -17.271 5.741 14.871 1.00 94.44 114 ALA A O 1
ATOM 920 N N . ILE A 1 115 ? -15.311 4.642 14.975 1.00 92.50 115 ILE A N 1
ATOM 921 C CA . ILE A 1 115 ? -14.878 5.021 13.624 1.00 92.50 115 ILE A CA 1
ATOM 922 C C . ILE A 1 115 ? -15.748 4.358 12.553 1.00 92.50 115 ILE A C 1
ATOM 924 O O . ILE A 1 115 ? -16.161 5.037 11.614 1.00 92.50 115 ILE A O 1
ATOM 928 N N . ALA A 1 116 ? -16.097 3.079 12.708 1.00 91.31 116 ALA A N 1
ATOM 929 C CA . ALA A 1 116 ? -16.996 2.387 11.787 1.00 91.31 116 ALA A CA 1
ATOM 930 C C . ALA A 1 116 ? -18.341 3.122 11.667 1.00 91.31 116 ALA A C 1
ATOM 932 O O . ALA A 1 116 ? -18.782 3.405 10.553 1.00 91.31 116 ALA A O 1
ATOM 933 N N . THR A 1 117 ? -18.935 3.525 12.794 1.00 91.69 117 THR A N 1
ATOM 934 C CA . THR A 1 117 ? -20.155 4.342 12.813 1.00 91.69 117 THR A CA 1
ATOM 935 C C . THR A 1 117 ? -19.942 5.678 12.109 1.00 91.69 117 THR A C 1
ATOM 937 O O . THR A 1 117 ? -20.710 6.009 11.204 1.00 91.69 117 THR A O 1
ATOM 940 N N . LYS A 1 118 ? -18.873 6.421 12.433 1.00 90.56 118 LYS A N 1
ATOM 941 C CA . LYS A 1 118 ? -18.578 7.706 11.773 1.00 90.56 118 LYS A CA 1
ATOM 942 C C . LYS A 1 118 ? -18.449 7.566 10.257 1.00 90.56 118 LYS A C 1
ATOM 944 O O . LYS A 1 118 ? -18.990 8.393 9.530 1.00 90.56 118 LYS A O 1
ATOM 949 N N . LEU A 1 119 ? -17.819 6.500 9.767 1.00 89.12 119 LEU A N 1
ATOM 950 C CA . LEU A 1 119 ? -17.677 6.232 8.334 1.00 89.12 119 LEU A CA 1
ATOM 951 C C . LEU A 1 119 ? -19.010 5.925 7.626 1.00 89.12 119 LEU A C 1
ATOM 953 O O . LEU A 1 119 ? -19.061 5.979 6.396 1.00 89.12 119 LEU A O 1
ATOM 957 N N . THR A 1 120 ? -20.086 5.579 8.339 1.00 88.00 120 THR A N 1
ATOM 958 C CA . THR A 1 120 ? -21.421 5.403 7.728 1.00 88.00 120 THR A CA 1
ATOM 959 C C . THR A 1 120 ? -22.174 6.718 7.531 1.00 88.00 120 THR A C 1
ATOM 961 O O . THR A 1 120 ? -23.086 6.773 6.705 1.00 88.00 120 THR A O 1
ATOM 964 N N . LEU A 1 121 ? -21.778 7.782 8.238 1.00 89.50 121 LEU A N 1
ATOM 965 C CA . LEU A 1 121 ? -22.457 9.073 8.181 1.00 89.50 121 LEU A CA 1
ATOM 966 C C . LEU A 1 121 ? -22.291 9.720 6.803 1.00 89.50 121 LEU A C 1
ATOM 968 O O . LEU A 1 121 ? -21.220 9.672 6.195 1.00 89.50 121 LEU A O 1
ATOM 972 N N . HIS A 1 122 ? -23.362 10.351 6.315 1.00 82.31 122 HIS A N 1
ATOM 973 C CA . HIS A 1 122 ? -23.401 10.946 4.978 1.00 82.31 122 HIS A CA 1
ATOM 974 C C . HIS A 1 122 ? -22.295 11.990 4.766 1.00 82.31 122 HIS A C 1
ATOM 976 O O . HIS A 1 122 ? -21.639 12.000 3.727 1.00 82.31 122 HIS A O 1
ATOM 982 N N . GLU A 1 123 ? -22.055 12.818 5.781 1.00 84.25 123 GLU A N 1
ATOM 983 C CA . GLU A 1 123 ? -20.993 13.830 5.836 1.00 84.25 123 GLU A CA 1
ATOM 984 C C . GLU A 1 123 ? -19.581 13.255 5.635 1.00 84.25 123 GLU A C 1
ATOM 986 O O . GLU A 1 123 ? -18.709 13.923 5.081 1.00 84.25 123 GLU A O 1
ATOM 991 N N . ASN A 1 124 ? -19.366 11.987 6.000 1.00 83.31 124 ASN A N 1
ATOM 992 C CA . ASN A 1 124 ? -18.059 11.339 5.950 1.00 83.31 124 ASN A CA 1
ATOM 993 C C . ASN A 1 124 ? -17.859 10.482 4.694 1.00 83.31 124 ASN A C 1
ATOM 995 O O . ASN A 1 124 ? -16.805 9.865 4.532 1.00 83.31 124 ASN A O 1
ATOM 999 N N . LYS A 1 125 ? -18.831 10.456 3.769 1.00 79.75 125 LYS A N 1
ATOM 1000 C CA . LYS A 1 125 ? -18.709 9.710 2.505 1.00 79.75 125 LYS A CA 1
ATOM 1001 C C . LYS A 1 125 ? -17.514 10.164 1.664 1.00 79.75 125 LYS A C 1
ATOM 1003 O O . LYS A 1 125 ? -16.908 9.320 1.007 1.00 79.75 125 LYS A O 1
ATOM 1008 N N . ARG A 1 126 ? -17.160 11.456 1.708 1.00 80.81 126 ARG A N 1
ATOM 1009 C CA . ARG A 1 126 ? -16.007 12.007 0.975 1.00 80.81 126 ARG A CA 1
ATOM 1010 C C . ARG A 1 126 ? -14.694 11.327 1.361 1.00 80.81 126 ARG A C 1
ATOM 1012 O O . ARG A 1 126 ? -13.948 10.922 0.483 1.00 80.81 126 ARG A O 1
ATOM 1019 N N . TYR A 1 127 ? -14.497 11.043 2.650 1.00 77.00 127 TYR A N 1
ATOM 1020 C CA . TYR A 1 127 ? -13.269 10.440 3.178 1.00 77.00 127 TYR A CA 1
ATOM 1021 C C . TYR A 1 127 ? -13.040 8.992 2.727 1.00 77.00 127 TYR A C 1
ATOM 1023 O O . TYR A 1 127 ? -11.976 8.441 2.971 1.00 77.00 127 TYR A O 1
ATOM 1031 N N . LYS A 1 128 ? -14.030 8.354 2.086 1.00 75.56 128 LYS A N 1
ATOM 1032 C CA . LYS A 1 128 ? -13.874 7.024 1.479 1.00 75.56 128 LYS A CA 1
ATOM 1033 C C . LYS A 1 128 ? -13.375 7.073 0.038 1.00 75.56 128 LYS A C 1
ATOM 1035 O O . LYS A 1 128 ? -12.885 6.061 -0.446 1.00 75.56 128 LYS A O 1
ATOM 1040 N N . ASN A 1 129 ? -13.582 8.191 -0.653 1.00 72.75 129 ASN A N 1
ATOM 1041 C CA . ASN A 1 129 ? -13.275 8.338 -2.077 1.00 72.75 129 ASN A CA 1
ATOM 1042 C C . ASN A 1 129 ? -12.079 9.268 -2.299 1.00 72.75 129 ASN A C 1
ATOM 1044 O O . ASN A 1 129 ? -11.317 9.064 -3.229 1.00 72.75 129 ASN A O 1
ATOM 1048 N N . GLU A 1 130 ? -11.921 10.267 -1.435 1.00 67.62 130 GLU A N 1
ATOM 1049 C CA . GLU A 1 130 ? -10.849 11.253 -1.480 1.00 67.62 130 GLU A CA 1
ATOM 1050 C C . GLU A 1 130 ? -9.946 11.015 -0.271 1.00 67.62 130 GLU A C 1
ATOM 1052 O O . GLU A 1 130 ? -10.140 11.587 0.806 1.00 67.62 130 GLU A O 1
ATOM 1057 N N . VAL A 1 131 ? -8.986 10.105 -0.431 1.00 61.59 131 VAL A N 1
ATOM 1058 C CA . VAL A 1 131 ? -7.855 10.025 0.495 1.00 61.59 131 VAL A CA 1
ATOM 1059 C C . VAL A 1 131 ? -6.912 11.137 0.062 1.00 61.59 131 VAL A C 1
ATOM 1061 O O . VAL A 1 131 ? -6.271 11.040 -0.979 1.00 61.59 131 VAL A O 1
ATOM 1064 N N . VAL A 1 132 ? -6.919 12.242 0.805 1.00 55.88 132 VAL A N 1
ATOM 1065 C CA . VAL A 1 132 ? -5.996 13.351 0.559 1.00 55.88 132 VAL A CA 1
ATOM 1066 C C . VAL A 1 132 ? -4.590 12.842 0.893 1.00 55.88 132 VAL A C 1
ATOM 1068 O O . VAL A 1 132 ? -4.403 12.381 2.022 1.00 55.88 132 VAL A O 1
ATOM 1071 N N . PRO A 1 133 ? -3.625 12.871 -0.044 1.00 50.47 133 PRO A N 1
ATOM 1072 C CA . PRO A 1 133 ? -2.233 12.607 0.299 1.00 50.47 133 PRO A CA 1
ATOM 1073 C C . PRO A 1 133 ? -1.779 13.677 1.301 1.00 50.47 133 PRO A C 1
ATOM 1075 O O . PRO A 1 133 ? -2.026 14.866 1.087 1.00 50.47 133 PRO A O 1
ATOM 1078 N N . PHE A 1 134 ? -1.222 13.240 2.430 1.00 44.53 134 PHE A N 1
ATOM 1079 C CA . PHE A 1 134 ? -0.743 14.116 3.502 1.00 44.53 134 PHE A CA 1
ATOM 1080 C C . PHE A 1 134 ? 0.605 14.743 3.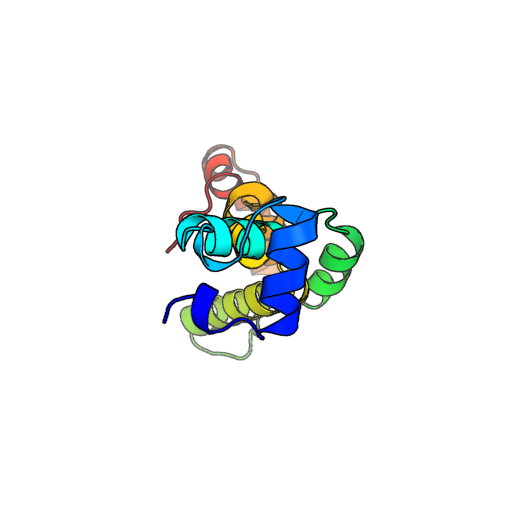149 1.00 44.53 134 PHE A C 1
ATOM 1082 O O . PHE A 1 134 ? 1.440 14.029 2.549 1.00 44.53 134 PHE A O 1
#

Radius of gyration: 20.39 Å; Cα contacts (8 Å, |Δi|>4): 102; chains: 1; bounding box: 47×26×58 Å

Secondary structure (DSSP, 8-state):
--HHHHS-HHHHHHHHHHTSSS-TTTS-HHHHHHHHHHHHS-SS--HHHHHHHHTT----TTSS-HHHHHHHHHHHHHHHHHHTT-HHHHHHH-HHHHHHHHHHH--SHHHHHHHHHHHHSGGGSGGGT-----